Protein AF-A0A955QCZ6-F1 (afdb_monomer)

Secondary structure (DSSP, 8-state):
----HHHHHHHHHHHHHHHHHHHHHHHHHHHHS-S-S-GGGHHHHHHHHHHHHHHHHHHHHHHHHHHHHHTT--

Structure (mmCIF, N/CA/C/O backbone):
data_AF-A0A955QCZ6-F1
#
_entry.id   AF-A0A955QCZ6-F1
#
loop_
_atom_site.group_PDB
_atom_site.id
_atom_site.type_symbol
_atom_site.label_atom_id
_atom_site.label_alt_id
_atom_site.label_comp_id
_atom_site.label_asym_id
_atom_site.label_entity_id
_atom_site.label_seq_id
_atom_site.pdbx_PDB_ins_code
_atom_site.Cartn_x
_atom_site.Cartn_y
_atom_site.Cartn_z
_atom_site.occupancy
_atom_site.B_iso_or_equiv
_atom_site.auth_seq_id
_atom_site.auth_comp_id
_atom_site.auth_asym_id
_atom_site.auth_atom_id
_atom_site.pdbx_PDB_model_num
ATOM 1 N N . MET A 1 1 ? -24.045 11.303 7.013 1.00 42.69 1 MET A N 1
ATOM 2 C CA . MET A 1 1 ? -23.152 10.269 7.585 1.00 42.69 1 MET A CA 1
ATOM 3 C C . MET A 1 1 ? -21.722 10.787 7.546 1.00 42.69 1 MET A C 1
ATOM 5 O O . MET A 1 1 ? -21.046 10.647 6.538 1.00 42.69 1 MET A O 1
ATOM 9 N N . GLY A 1 2 ? -21.300 11.503 8.590 1.00 42.31 2 GLY A N 1
ATOM 10 C CA . GLY A 1 2 ? -19.947 12.052 8.667 1.00 42.31 2 GLY A CA 1
ATOM 11 C C . GLY A 1 2 ? -19.005 11.014 9.258 1.00 42.31 2 GLY A C 1
ATOM 12 O O . GLY A 1 2 ? -19.028 10.794 10.465 1.00 42.31 2 GLY A O 1
ATOM 13 N N . PHE A 1 3 ? -18.189 10.368 8.427 1.00 50.34 3 PHE A N 1
ATOM 14 C CA . PHE A 1 3 ? -17.049 9.600 8.921 1.00 50.34 3 PHE A CA 1
ATOM 15 C C . PHE A 1 3 ? -16.134 10.567 9.693 1.00 50.34 3 PHE A C 1
ATOM 17 O O . PHE A 1 3 ? -15.795 11.629 9.158 1.00 50.34 3 PHE A O 1
ATOM 24 N N . PRO A 1 4 ? -15.760 10.285 10.954 1.00 64.06 4 PRO A N 1
ATOM 25 C CA . PRO A 1 4 ? -14.935 11.207 11.721 1.00 64.06 4 PRO A CA 1
ATOM 26 C C . PRO A 1 4 ? -13.617 11.396 10.968 1.00 64.06 4 PRO A C 1
ATOM 28 O O . PRO A 1 4 ? -12.950 10.415 10.652 1.00 64.06 4 PRO A O 1
ATOM 31 N N . LYS A 1 5 ? -13.229 12.647 10.675 1.00 61.41 5 LYS A N 1
ATOM 32 C CA . LYS A 1 5 ? -12.008 13.003 9.912 1.00 61.41 5 LYS A CA 1
ATOM 33 C C . LYS A 1 5 ? -10.754 12.225 10.352 1.00 61.41 5 LYS A C 1
ATOM 35 O O . LYS A 1 5 ? -9.859 11.978 9.551 1.00 61.41 5 LYS A O 1
ATOM 40 N N . LYS A 1 6 ? -10.718 11.805 11.621 1.00 67.88 6 LYS A N 1
ATOM 41 C CA . LYS A 1 6 ? -9.673 10.969 12.227 1.00 67.88 6 LYS A CA 1
ATOM 42 C C . LYS A 1 6 ? -9.538 9.580 11.584 1.00 67.88 6 LYS A C 1
ATOM 44 O O . LYS A 1 6 ? -8.422 9.092 11.444 1.00 67.88 6 LYS A O 1
ATOM 49 N N . THR A 1 7 ? -10.646 8.956 11.193 1.00 72.00 7 THR A N 1
ATOM 50 C CA . THR A 1 7 ? -10.681 7.618 10.582 1.00 72.00 7 THR A CA 1
ATOM 51 C C . THR A 1 7 ? -10.117 7.648 9.163 1.00 72.00 7 THR A C 1
ATOM 53 O O . THR A 1 7 ? -9.193 6.897 8.868 1.00 72.00 7 THR A O 1
ATOM 56 N N . ILE A 1 8 ? -10.544 8.622 8.351 1.00 77.12 8 ILE A N 1
ATOM 57 C CA . ILE A 1 8 ? -10.027 8.835 6.988 1.00 77.12 8 ILE A CA 1
ATOM 58 C C . ILE A 1 8 ? -8.518 9.099 6.998 1.00 7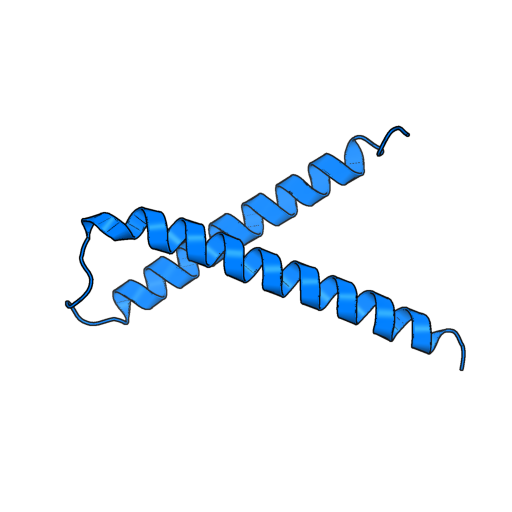7.12 8 ILE A C 1
ATOM 60 O O . ILE A 1 8 ? -7.783 8.488 6.227 1.00 77.12 8 ILE A O 1
ATOM 64 N N . LEU A 1 9 ? -8.038 9.966 7.898 1.00 81.81 9 LEU A N 1
ATOM 65 C CA . LEU A 1 9 ? -6.609 10.269 7.996 1.00 81.81 9 LEU A CA 1
ATOM 66 C C . LEU A 1 9 ? -5.793 9.034 8.398 1.00 81.81 9 LEU A C 1
ATOM 68 O O . LEU A 1 9 ? -4.725 8.783 7.849 1.00 81.81 9 LEU A O 1
ATOM 72 N N . ARG A 1 10 ? -6.306 8.234 9.337 1.00 78.31 10 ARG A N 1
ATOM 73 C CA . ARG A 1 10 ? -5.651 6.998 9.773 1.00 78.31 10 ARG A CA 1
ATOM 74 C C . ARG A 1 10 ? -5.584 5.962 8.654 1.00 78.31 10 ARG A C 1
ATOM 76 O O . ARG A 1 10 ? -4.551 5.321 8.500 1.00 78.31 10 ARG A O 1
ATOM 83 N N . GLU A 1 11 ? -6.649 5.800 7.877 1.00 75.44 11 GLU A N 1
ATOM 84 C CA . GLU A 1 11 ? -6.651 4.906 6.714 1.00 75.44 11 GLU A CA 1
ATOM 85 C C . GLU A 1 11 ? -5.691 5.375 5.626 1.00 75.44 11 GLU A C 1
ATOM 87 O O . GLU A 1 11 ? -4.986 4.546 5.057 1.00 75.44 11 GLU A O 1
ATOM 92 N N . TRP A 1 12 ? -5.577 6.686 5.412 1.00 80.00 12 TRP A N 1
ATOM 93 C CA . TRP A 1 12 ? -4.589 7.273 4.508 1.00 80.00 12 TRP A CA 1
ATOM 94 C C . TRP A 1 12 ? -3.147 7.033 4.957 1.00 80.00 12 TRP A C 1
ATOM 96 O O . TRP A 1 12 ? -2.301 6.703 4.132 1.00 80.00 12 TRP A O 1
ATOM 106 N N . ILE A 1 13 ? -2.858 7.142 6.257 1.00 82.25 13 ILE A N 1
ATOM 107 C CA . ILE A 1 13 ? -1.528 6.830 6.802 1.00 82.25 13 ILE A CA 1
ATOM 108 C C . ILE A 1 13 ? -1.209 5.347 6.602 1.00 82.25 13 ILE A C 1
ATOM 110 O O . ILE A 1 13 ? -0.119 5.007 6.152 1.00 82.25 13 ILE A O 1
ATOM 114 N N . VAL A 1 14 ? -2.162 4.456 6.892 1.00 81.31 14 VAL A N 1
ATOM 115 C CA . VAL A 1 14 ? -1.985 3.012 6.671 1.00 81.31 14 VAL A CA 1
ATOM 116 C C . VAL A 1 14 ? -1.786 2.712 5.187 1.00 81.31 14 VAL A C 1
ATOM 118 O O . VAL A 1 14 ? -0.925 1.907 4.848 1.00 81.31 14 VAL A O 1
ATOM 121 N N . PHE A 1 15 ? -2.525 3.386 4.306 1.00 79.50 15 PHE A N 1
ATOM 122 C CA . P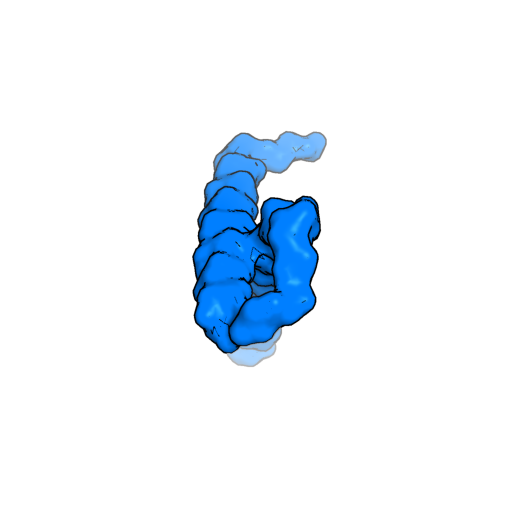HE A 1 15 ? -2.368 3.268 2.861 1.00 79.50 15 PHE A CA 1
ATOM 123 C C . PHE A 1 15 ? -0.980 3.720 2.401 1.00 79.50 15 PHE A C 1
ATOM 125 O O . PHE A 1 15 ? -0.304 2.963 1.715 1.00 79.50 15 PHE A O 1
ATOM 132 N N . ALA A 1 16 ? -0.514 4.891 2.843 1.00 82.38 16 ALA A N 1
ATOM 133 C CA . ALA A 1 16 ? 0.815 5.406 2.518 1.00 82.38 16 ALA A CA 1
ATOM 134 C C . ALA A 1 16 ? 1.941 4.491 3.032 1.00 82.38 16 ALA A C 1
ATOM 136 O O . ALA A 1 16 ? 2.897 4.226 2.305 1.00 82.38 16 ALA A O 1
ATOM 137 N N . LEU A 1 17 ? 1.809 3.953 4.251 1.00 81.50 17 LEU A N 1
ATOM 138 C CA . LEU A 1 17 ? 2.759 2.987 4.814 1.00 81.50 17 LEU A CA 1
ATOM 139 C C . LEU A 1 17 ? 2.781 1.677 4.016 1.00 81.50 17 LEU A C 1
ATOM 141 O O . LEU A 1 17 ? 3.854 1.138 3.762 1.00 81.50 17 LEU A O 1
ATOM 145 N N . CYS A 1 18 ? 1.619 1.175 3.590 1.00 79.44 18 CYS A N 1
ATOM 146 C CA . CYS A 1 18 ? 1.532 -0.035 2.770 1.00 79.44 18 CYS A CA 1
ATOM 147 C C . CYS A 1 18 ? 2.059 0.179 1.348 1.00 79.44 18 CYS A C 1
ATOM 149 O O . CYS A 1 18 ? 2.747 -0.691 0.823 1.00 79.44 18 CYS A O 1
ATOM 151 N N . LEU A 1 19 ? 1.798 1.347 0.751 1.00 78.00 19 LEU A N 1
ATOM 152 C CA . LEU A 1 19 ? 2.371 1.742 -0.536 1.00 78.00 19 LEU A CA 1
ATOM 153 C C . LEU A 1 19 ? 3.898 1.803 -0.467 1.00 78.00 19 LEU A C 1
ATOM 155 O O . LEU A 1 19 ? 4.567 1.238 -1.327 1.00 78.00 19 LEU A O 1
ATOM 159 N N . GLY A 1 20 ? 4.450 2.438 0.572 1.00 78.81 20 GLY A N 1
ATOM 160 C CA . GLY A 1 20 ? 5.897 2.514 0.783 1.00 78.81 20 GLY A CA 1
ATOM 161 C C . GLY A 1 20 ? 6.533 1.143 1.023 1.00 78.81 20 GLY A C 1
ATOM 162 O O . GLY A 1 20 ? 7.562 0.825 0.427 1.00 78.81 20 GLY A O 1
ATOM 163 N N . LEU A 1 21 ? 5.896 0.295 1.839 1.00 78.56 21 LEU A N 1
ATOM 164 C CA . LEU A 1 21 ? 6.368 -1.067 2.097 1.00 78.56 21 LEU A CA 1
ATOM 165 C C . LEU A 1 21 ? 6.304 -1.936 0.833 1.00 78.56 21 LEU A C 1
ATOM 167 O O . LEU A 1 21 ? 7.259 -2.643 0.528 1.00 78.56 21 LEU A O 1
ATOM 171 N N . GLY A 1 22 ? 5.212 -1.865 0.070 1.00 74.88 22 GLY A N 1
ATOM 172 C CA . GLY A 1 22 ? 5.073 -2.603 -1.183 1.00 74.88 22 GLY A CA 1
ATOM 173 C C . GLY A 1 22 ? 6.050 -2.137 -2.259 1.00 74.88 22 GLY A C 1
ATOM 174 O O . GLY A 1 22 ? 6.570 -2.977 -2.984 1.00 74.88 22 GLY A O 1
ATOM 175 N N . ALA A 1 23 ? 6.391 -0.845 -2.304 1.00 72.12 23 ALA A N 1
ATOM 176 C CA . ALA A 1 23 ? 7.464 -0.338 -3.157 1.00 72.12 23 ALA A CA 1
ATOM 177 C C . ALA A 1 23 ? 8.840 -0.899 -2.752 1.00 72.12 23 ALA A C 1
ATOM 179 O O . ALA A 1 23 ? 9.616 -1.284 -3.622 1.00 72.12 23 ALA A O 1
ATOM 180 N N . HIS A 1 24 ? 9.128 -1.022 -1.451 1.00 79.31 24 HIS A N 1
ATOM 181 C CA . HIS A 1 24 ? 10.344 -1.681 -0.954 1.00 79.31 24 HIS A CA 1
ATOM 182 C C . HIS A 1 24 ? 10.395 -3.172 -1.310 1.00 79.31 24 HIS A C 1
ATOM 184 O O . HIS A 1 24 ? 11.443 -3.669 -1.720 1.00 79.31 24 HIS A O 1
ATOM 190 N N . VAL A 1 25 ? 9.271 -3.881 -1.175 1.00 74.00 25 VAL A N 1
ATOM 191 C CA . VAL A 1 25 ? 9.169 -5.296 -1.557 1.00 74.00 25 VAL A CA 1
ATOM 192 C C . VAL A 1 25 ? 9.337 -5.453 -3.064 1.00 74.00 25 VAL A C 1
ATOM 194 O O . VAL A 1 25 ? 10.107 -6.306 -3.480 1.00 74.00 25 VAL A O 1
ATOM 197 N N . ALA A 1 26 ? 8.699 -4.606 -3.875 1.00 72.25 26 ALA A N 1
ATOM 198 C CA . ALA A 1 26 ? 8.855 -4.616 -5.326 1.00 72.25 26 ALA A CA 1
ATOM 199 C C . ALA A 1 26 ? 10.302 -4.326 -5.746 1.00 72.25 26 ALA A C 1
ATOM 201 O O . ALA A 1 26 ? 10.842 -5.043 -6.580 1.00 72.25 26 ALA A O 1
ATOM 202 N N . LEU A 1 27 ? 10.957 -3.336 -5.129 1.00 72.56 27 LEU A N 1
ATOM 203 C CA . LEU A 1 27 ? 12.356 -3.009 -5.409 1.00 72.56 27 LEU A CA 1
ATOM 204 C C . LEU A 1 27 ? 13.297 -4.151 -4.996 1.00 72.56 27 LEU A C 1
ATOM 206 O O . LEU A 1 27 ? 14.188 -4.510 -5.756 1.00 72.56 27 LEU A O 1
ATOM 210 N N . GLY A 1 28 ? 13.076 -4.763 -3.829 1.00 73.56 28 GLY A N 1
ATOM 211 C CA . GLY A 1 28 ? 13.837 -5.931 -3.378 1.00 73.56 28 GLY A CA 1
ATOM 212 C C . GLY A 1 28 ? 13.613 -7.162 -4.257 1.00 73.56 28 GLY A C 1
ATOM 213 O O . GLY A 1 28 ? 14.564 -7.874 -4.567 1.00 73.56 28 GLY A O 1
ATOM 214 N N . PHE A 1 29 ? 12.378 -7.386 -4.711 1.00 68.12 29 PHE A N 1
ATOM 215 C CA . PHE A 1 29 ? 12.036 -8.483 -5.615 1.00 68.12 29 PHE A CA 1
ATOM 216 C C . PHE A 1 29 ? 12.669 -8.295 -6.986 1.00 68.12 29 PHE A C 1
ATOM 218 O O . PHE A 1 29 ? 13.112 -9.258 -7.597 1.00 68.12 29 PHE A O 1
ATOM 225 N N . LEU A 1 30 ? 12.759 -7.056 -7.455 1.00 68.88 30 LEU A N 1
ATOM 226 C CA . LEU A 1 30 ? 13.369 -6.758 -8.737 1.00 68.88 30 LEU A CA 1
ATOM 227 C C . LEU A 1 30 ? 14.901 -6.748 -8.663 1.00 68.88 30 LEU A C 1
ATOM 229 O O . LEU A 1 30 ? 15.558 -7.104 -9.629 1.00 68.88 30 LEU A O 1
ATOM 233 N N . LEU A 1 31 ? 15.478 -6.459 -7.494 1.00 71.56 31 LEU A N 1
ATOM 234 C CA . LEU A 1 31 ? 1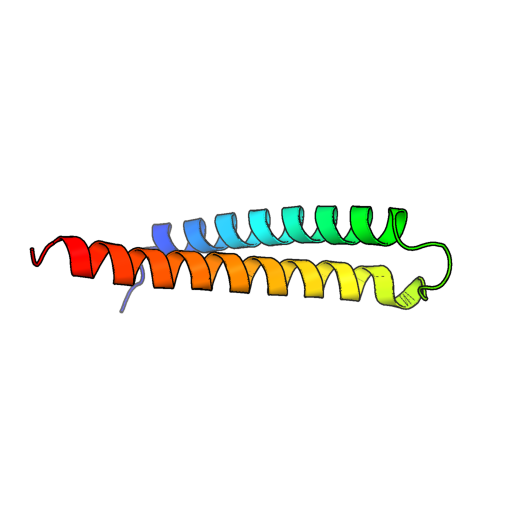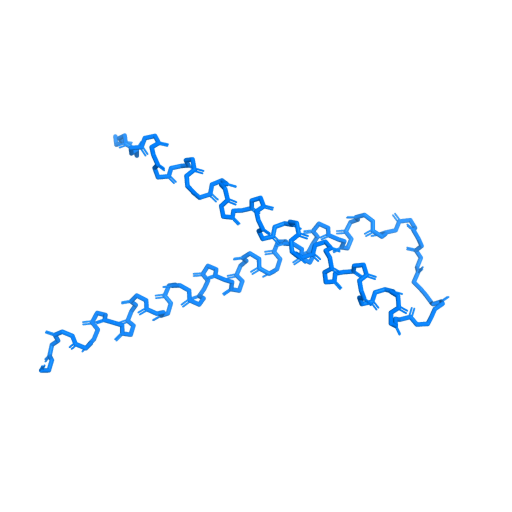6.899 -6.714 -7.241 1.00 71.56 31 LEU A CA 1
ATOM 235 C C . LEU A 1 31 ? 17.216 -8.218 -7.119 1.00 71.56 31 LEU A C 1
ATOM 237 O O . LEU A 1 31 ? 18.339 -8.629 -7.388 1.00 71.56 31 LEU A O 1
ATOM 241 N N . HIS A 1 32 ? 16.239 -9.033 -6.707 1.00 72.81 32 HIS A N 1
ATOM 242 C CA . HIS A 1 32 ? 16.342 -10.497 -6.657 1.00 72.81 32 HIS A CA 1
ATOM 243 C C . HIS A 1 32 ? 16.048 -11.157 -8.019 1.00 72.81 32 HIS A C 1
ATOM 245 O O . HIS A 1 32 ? 16.536 -12.248 -8.303 1.00 72.81 32 HIS A O 1
ATOM 251 N N . GLY A 1 33 ? 15.241 -10.503 -8.857 1.00 62.00 33 GLY A N 1
ATOM 252 C CA . GLY A 1 33 ? 14.854 -10.944 -10.190 1.00 62.00 33 GLY A CA 1
ATOM 253 C C . GLY A 1 33 ? 15.896 -10.547 -11.225 1.00 62.00 33 GLY A C 1
ATOM 254 O O . GLY A 1 33 ? 15.847 -9.452 -11.776 1.00 62.00 33 GLY A O 1
ATOM 255 N N . ASP A 1 34 ? 16.823 -11.462 -11.488 1.00 55.31 34 ASP A N 1
ATOM 256 C CA . ASP A 1 34 ? 17.869 -11.351 -12.501 1.00 55.31 34 ASP A CA 1
ATOM 257 C C . ASP A 1 34 ? 17.306 -10.884 -13.869 1.00 55.31 34 ASP A C 1
ATOM 259 O O . ASP A 1 34 ? 16.551 -11.585 -14.542 1.00 55.31 34 ASP A O 1
ATOM 263 N N . THR A 1 35 ? 17.639 -9.641 -14.228 1.00 57.00 35 THR A N 1
ATOM 264 C CA . THR A 1 35 ? 17.872 -9.095 -15.583 1.00 57.00 35 THR A CA 1
ATOM 265 C C . THR A 1 35 ? 16.785 -9.202 -16.676 1.00 57.00 35 THR A C 1
ATOM 267 O O . THR A 1 35 ? 17.007 -8.725 -17.787 1.00 57.00 35 THR A O 1
ATOM 270 N N . GLY A 1 36 ? 15.602 -9.762 -16.405 1.00 60.41 36 GLY A N 1
ATOM 271 C CA . GLY A 1 36 ? 14.580 -10.039 -17.433 1.00 60.41 36 GLY A CA 1
ATOM 272 C C . GLY A 1 36 ? 13.381 -9.083 -17.511 1.00 60.41 36 GLY A C 1
ATOM 273 O O . GLY A 1 36 ? 12.551 -9.236 -18.407 1.00 60.41 36 GLY A O 1
ATOM 274 N N . TRP A 1 37 ? 13.228 -8.133 -16.580 1.00 62.22 37 TRP A N 1
ATOM 275 C CA . TRP A 1 37 ? 12.005 -7.323 -16.484 1.00 62.22 37 TRP A CA 1
ATOM 276 C C . TRP A 1 37 ? 12.128 -5.980 -17.221 1.00 62.22 37 TRP A C 1
ATOM 278 O O . TRP A 1 37 ? 13.072 -5.232 -16.963 1.00 62.22 37 TRP A O 1
ATOM 288 N N . PRO A 1 38 ? 11.176 -5.632 -18.110 1.00 62.66 38 PRO A N 1
ATOM 289 C CA . PRO A 1 38 ? 11.210 -4.373 -18.844 1.00 62.66 38 PRO A CA 1
ATOM 290 C C . PRO A 1 38 ? 11.056 -3.183 -17.883 1.00 62.66 38 PRO A C 1
ATOM 292 O O . PRO A 1 38 ? 10.018 -2.995 -17.243 1.00 62.66 38 PRO A O 1
ATOM 295 N N . THR A 1 39 ? 12.108 -2.363 -17.797 1.00 66.12 39 THR A N 1
ATOM 296 C CA . THR A 1 39 ? 12.231 -1.199 -16.899 1.00 66.12 39 THR A CA 1
ATOM 297 C C . THR A 1 39 ? 11.126 -0.155 -17.086 1.00 66.12 39 THR A C 1
ATOM 299 O O . THR A 1 39 ? 10.816 0.599 -16.167 1.00 66.12 39 THR A O 1
ATOM 302 N N . GLU A 1 40 ? 10.470 -0.130 -18.244 1.00 69.31 40 GLU A N 1
ATOM 303 C CA . GLU A 1 40 ? 9.341 0.765 -18.528 1.00 69.31 40 GLU A CA 1
ATOM 304 C C . GLU A 1 40 ? 8.115 0.511 -17.619 1.00 69.31 40 GLU A C 1
ATOM 306 O O . GLU A 1 40 ? 7.356 1.435 -17.335 1.00 69.31 40 GLU A O 1
ATOM 311 N N . TRP A 1 41 ? 7.956 -0.706 -17.080 1.00 68.44 41 TRP A N 1
ATOM 312 C CA . TRP A 1 41 ? 6.828 -1.077 -16.212 1.00 68.44 41 TRP A CA 1
ATOM 313 C C . TRP A 1 41 ? 7.172 -1.065 -14.718 1.00 68.44 41 TRP A C 1
ATOM 315 O O . TRP A 1 41 ? 6.307 -1.307 -13.878 1.00 68.44 41 TRP A O 1
ATOM 325 N N . TYR A 1 42 ? 8.418 -0.755 -14.356 1.00 70.69 42 TYR A N 1
ATOM 326 C CA . TYR A 1 42 ? 8.943 -0.849 -12.988 1.00 70.69 42 TYR A CA 1
ATOM 327 C C . TYR A 1 42 ? 8.138 -0.012 -11.980 1.00 70.69 42 TYR A C 1
ATOM 329 O O . TYR A 1 42 ? 7.788 -0.482 -10.896 1.00 70.69 42 TYR A O 1
ATOM 337 N N . GLY A 1 43 ? 7.781 1.220 -12.362 1.00 69.12 43 GLY A N 1
ATOM 338 C CA . GLY A 1 43 ? 6.942 2.096 -11.540 1.00 69.12 43 GLY A CA 1
ATOM 339 C C . GLY A 1 43 ? 5.511 1.573 -11.393 1.00 69.12 43 GLY A C 1
ATOM 340 O O . GLY A 1 43 ? 4.943 1.625 -10.303 1.00 69.12 43 GLY A O 1
ATOM 341 N N . PHE A 1 44 ? 4.949 1.006 -12.465 1.00 74.62 44 PHE A N 1
ATOM 342 C CA . PHE A 1 44 ? 3.608 0.425 -12.448 1.00 74.62 44 PHE A CA 1
ATOM 343 C C . PHE A 1 44 ? 3.553 -0.811 -11.548 1.00 74.62 44 PHE A C 1
ATOM 345 O O . PHE A 1 44 ? 2.667 -0.910 -10.703 1.00 74.62 44 PHE A O 1
ATOM 352 N N . TYR A 1 45 ? 4.543 -1.703 -11.646 1.00 73.12 45 TYR A N 1
ATOM 353 C CA . TYR A 1 45 ? 4.654 -2.871 -10.775 1.00 73.12 45 TYR A CA 1
ATOM 354 C C . TYR A 1 45 ? 4.838 -2.489 -9.309 1.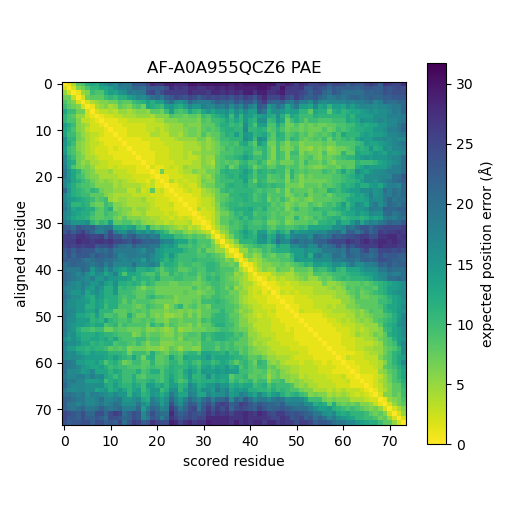00 73.12 45 TYR A C 1
ATOM 356 O O . TYR A 1 45 ? 4.194 -3.098 -8.462 1.00 73.12 45 TYR A O 1
ATOM 364 N N . GLY A 1 46 ? 5.629 -1.456 -8.995 1.00 74.75 46 GLY A N 1
ATOM 365 C CA . GLY A 1 46 ? 5.776 -0.959 -7.623 1.00 74.75 46 GLY A CA 1
ATOM 366 C C . GLY A 1 46 ? 4.458 -0.472 -7.015 1.00 74.75 46 GLY A C 1
ATOM 367 O O . GLY A 1 46 ? 4.122 -0.833 -5.885 1.00 74.75 46 GLY A O 1
ATOM 368 N N . VAL A 1 47 ? 3.668 0.288 -7.781 1.00 76.94 47 VAL A N 1
ATOM 369 C CA . VAL A 1 47 ? 2.332 0.736 -7.354 1.00 76.94 47 VAL A CA 1
ATOM 370 C C . VAL A 1 47 ? 1.387 -0.453 -7.188 1.00 76.94 47 VAL A C 1
ATOM 372 O O . VAL A 1 47 ? 0.694 -0.549 -6.176 1.00 76.94 47 VAL A O 1
ATOM 375 N N . LEU A 1 48 ? 1.381 -1.383 -8.143 1.00 80.38 48 LEU A N 1
ATOM 376 C CA . LEU A 1 48 ? 0.504 -2.553 -8.130 1.00 80.38 48 LEU A CA 1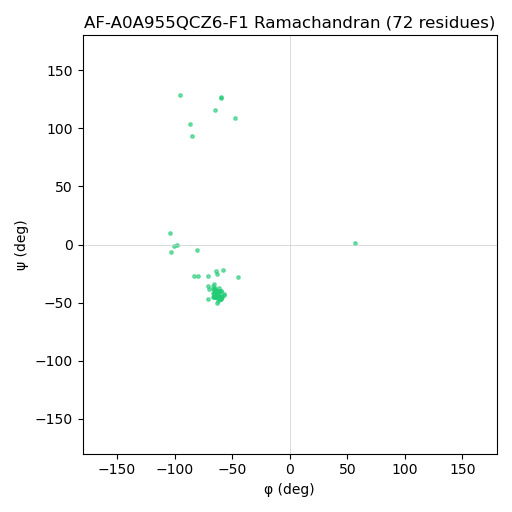
ATOM 377 C C . LEU A 1 48 ? 0.823 -3.477 -6.945 1.00 80.38 48 LEU A C 1
ATOM 379 O O . LEU A 1 48 ? -0.092 -3.923 -6.255 1.00 80.38 48 LEU A O 1
ATOM 383 N N . PHE A 1 49 ? 2.107 -3.675 -6.631 1.00 77.81 49 PHE A N 1
ATOM 384 C CA . PHE A 1 49 ? 2.546 -4.406 -5.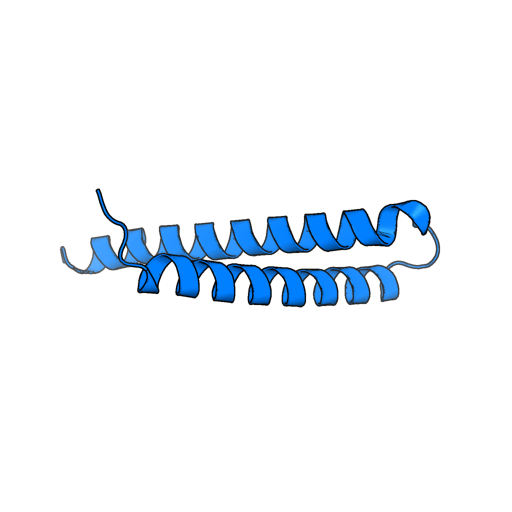441 1.00 77.81 49 PHE A CA 1
ATOM 385 C C . PHE A 1 49 ? 2.125 -3.699 -4.151 1.00 77.81 49 PHE A C 1
ATOM 387 O O . PHE A 1 49 ? 1.604 -4.341 -3.243 1.00 77.81 49 PHE A O 1
ATOM 394 N N . GLY A 1 50 ? 2.277 -2.373 -4.076 1.00 76.50 50 GLY A N 1
ATOM 395 C CA . GLY A 1 50 ? 1.778 -1.571 -2.955 1.00 76.50 50 GLY A CA 1
ATOM 396 C C . GLY A 1 50 ? 0.276 -1.724 -2.725 1.00 76.50 50 GLY A C 1
ATOM 397 O O . GLY A 1 50 ? -0.159 -1.909 -1.587 1.00 76.50 50 GLY A O 1
ATOM 398 N N . VAL A 1 51 ? -0.513 -1.727 -3.801 1.00 80.69 51 VAL A N 1
ATOM 399 C CA . VAL A 1 51 ? -1.961 -1.964 -3.737 1.00 80.69 51 VAL A CA 1
ATOM 400 C C . VAL A 1 51 ? -2.271 -3.390 -3.278 1.00 80.69 51 VAL A C 1
ATOM 402 O O . VAL A 1 51 ? -3.105 -3.572 -2.395 1.00 80.69 51 VAL A O 1
ATOM 405 N N . VAL A 1 52 ? -1.589 -4.405 -3.812 1.00 82.12 52 VAL A N 1
ATOM 406 C CA . VAL A 1 52 ? -1.786 -5.808 -3.404 1.00 82.12 52 VAL A CA 1
ATOM 407 C C . VAL A 1 52 ? -1.464 -6.006 -1.923 1.00 82.12 52 VAL A C 1
ATOM 409 O O . VAL A 1 52 ? -2.264 -6.594 -1.195 1.00 82.12 52 VAL A O 1
ATOM 412 N N . VAL A 1 53 ? -0.339 -5.474 -1.444 1.00 78.62 53 VAL A N 1
ATOM 413 C CA . VAL A 1 53 ? 0.048 -5.558 -0.028 1.00 78.62 53 VAL A CA 1
ATOM 414 C C . VAL A 1 53 ? -0.976 -4.839 0.855 1.00 78.62 53 VAL A C 1
ATOM 416 O O . VAL A 1 53 ? -1.374 -5.373 1.891 1.00 78.62 53 VAL A O 1
ATOM 419 N N . TYR A 1 54 ? -1.487 -3.684 0.416 1.00 78.12 54 TYR A N 1
ATOM 420 C CA . TYR A 1 54 ? -2.569 -2.983 1.108 1.00 78.12 54 TYR A CA 1
ATOM 421 C C . TYR A 1 54 ? -3.844 -3.822 1.224 1.00 78.12 54 TYR A C 1
ATOM 423 O O . TYR A 1 54 ? -4.420 -3.904 2.312 1.00 78.12 54 TYR A O 1
ATOM 431 N N . ILE A 1 55 ? -4.259 -4.484 0.139 1.00 81.56 55 ILE A N 1
ATOM 432 C CA . ILE A 1 55 ? -5.416 -5.388 0.132 1.00 81.56 55 ILE A CA 1
ATOM 433 C C . ILE A 1 55 ? -5.193 -6.542 1.116 1.00 81.56 55 ILE A C 1
ATOM 435 O O . ILE A 1 55 ? -6.069 -6.814 1.932 1.00 81.56 55 ILE A O 1
ATOM 439 N N . ILE A 1 56 ? -4.019 -7.183 1.107 1.00 81.75 56 ILE A N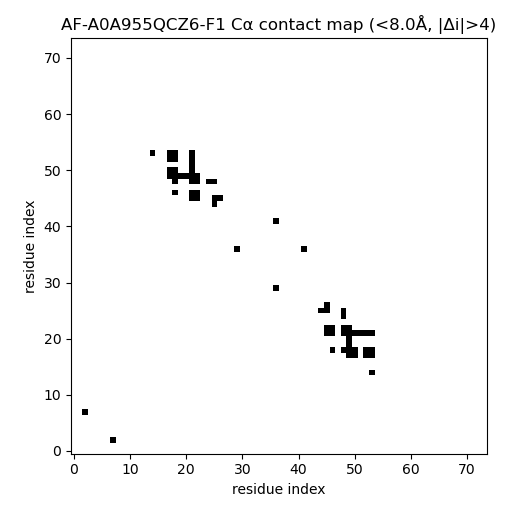 1
ATOM 440 C CA . ILE A 1 56 ? -3.703 -8.300 2.015 1.00 81.75 56 ILE A CA 1
ATOM 441 C C . ILE A 1 56 ? -3.781 -7.856 3.481 1.00 81.75 56 ILE A C 1
ATOM 443 O O . ILE A 1 56 ? -4.380 -8.546 4.306 1.00 81.75 56 ILE A O 1
ATOM 447 N N . VAL A 1 57 ? -3.227 -6.688 3.817 1.00 78.75 57 VAL A N 1
ATOM 448 C CA . VAL A 1 57 ? -3.275 -6.142 5.183 1.00 78.75 57 VAL A CA 1
ATOM 449 C C . VAL A 1 57 ? -4.703 -5.779 5.590 1.00 78.75 57 VAL A C 1
ATOM 451 O O . VAL A 1 57 ? -5.112 -6.066 6.719 1.00 78.75 57 VAL A O 1
ATOM 454 N N . GLN A 1 58 ? -5.481 -5.173 4.689 1.00 80.88 58 GLN A N 1
ATOM 455 C CA . GLN A 1 58 ? -6.900 -4.893 4.917 1.00 80.88 58 GLN A CA 1
ATOM 456 C C . GLN A 1 58 ? -7.700 -6.177 5.170 1.00 80.88 58 GLN A C 1
ATOM 458 O O . GLN A 1 58 ? -8.448 -6.248 6.147 1.00 80.88 58 GLN A O 1
ATOM 463 N N . VAL A 1 59 ? -7.505 -7.203 4.341 1.00 83.19 59 VAL A N 1
ATOM 464 C CA . VAL A 1 59 ? -8.167 -8.506 4.473 1.00 83.19 59 VAL A CA 1
ATOM 465 C C . VAL A 1 59 ? -7.751 -9.190 5.773 1.00 83.19 59 VAL A C 1
ATOM 467 O O . VAL A 1 59 ? -8.616 -9.628 6.523 1.00 83.19 59 VAL A O 1
ATOM 470 N N . GLY A 1 60 ? -6.462 -9.201 6.116 1.00 82.38 60 GLY A N 1
ATOM 471 C CA . GLY A 1 60 ? -5.975 -9.752 7.383 1.00 82.38 60 GLY A CA 1
ATOM 472 C C . GLY A 1 60 ? -6.572 -9.049 8.604 1.00 82.38 60 GLY A C 1
ATOM 473 O O . GLY A 1 60 ? -6.974 -9.701 9.565 1.00 82.38 60 GLY A O 1
ATOM 474 N N . ARG A 1 61 ? -6.716 -7.719 8.556 1.00 77.56 61 ARG A N 1
ATOM 475 C CA . ARG A 1 61 ? -7.410 -6.941 9.596 1.00 77.56 61 ARG A CA 1
ATOM 476 C C . ARG A 1 61 ? -8.895 -7.266 9.680 1.00 77.56 61 ARG A C 1
ATOM 478 O O . ARG A 1 61 ? -9.411 -7.349 10.792 1.00 77.56 61 ARG A O 1
ATOM 485 N N . SER A 1 62 ? -9.558 -7.442 8.540 1.00 79.25 62 SER A N 1
ATOM 486 C CA . SER A 1 62 ? -10.966 -7.834 8.470 1.00 79.25 62 SER A CA 1
ATOM 487 C C . SER A 1 62 ? -11.173 -9.220 9.085 1.00 79.25 62 SER A C 1
ATOM 489 O O . SER A 1 62 ? -11.966 -9.367 10.014 1.00 79.25 62 SER A O 1
ATOM 491 N N . ILE A 1 63 ? -10.361 -10.199 8.675 1.00 83.44 63 ILE A N 1
ATOM 492 C CA . ILE A 1 63 ? -10.370 -11.561 9.218 1.00 83.44 63 ILE A CA 1
ATOM 493 C C . ILE A 1 63 ? -10.080 -11.539 10.719 1.00 83.44 63 ILE A C 1
ATOM 495 O O . ILE A 1 63 ? -10.804 -12.170 11.479 1.00 83.44 63 ILE A O 1
ATOM 499 N N . TRP A 1 64 ? -9.081 -10.776 11.173 1.00 78.00 64 TRP A N 1
ATOM 500 C CA . TRP A 1 64 ? -8.765 -10.642 12.598 1.00 78.00 64 TRP A CA 1
ATOM 501 C C . TRP A 1 64 ? -9.934 -10.078 13.408 1.00 78.00 64 TRP A C 1
ATOM 503 O O . TRP A 1 64 ? -10.186 -10.530 14.522 1.00 78.00 64 TRP A O 1
ATOM 513 N N . TRP A 1 65 ? -10.654 -9.090 12.873 1.00 78.12 65 TRP A N 1
ATOM 514 C CA . TRP A 1 65 ? -11.830 -8.524 13.533 1.00 78.12 65 TRP A CA 1
ATOM 515 C C . TRP A 1 65 ? -12.967 -9.541 13.639 1.00 78.12 65 TRP A C 1
ATOM 517 O O . TRP A 1 65 ? -13.555 -9.670 14.709 1.00 78.12 65 TRP A O 1
ATOM 527 N N . VAL A 1 66 ? -13.215 -10.310 12.575 1.00 80.50 66 VAL A N 1
ATOM 528 C CA . VAL A 1 66 ? -14.198 -11.406 12.565 1.00 80.50 66 VAL A CA 1
ATOM 529 C C . VAL A 1 66 ? -13.810 -12.501 13.566 1.00 80.50 66 VAL A C 1
ATOM 531 O O . VAL A 1 66 ? -14.631 -12.924 14.375 1.00 80.50 66 VAL A O 1
ATOM 534 N N . TRP A 1 67 ? -12.540 -12.912 13.586 1.00 77.81 67 TRP A N 1
ATOM 535 C CA . TRP A 1 67 ? -12.032 -13.923 14.520 1.00 77.81 67 TRP A CA 1
ATOM 536 C C . TRP A 1 67 ? -12.055 -13.460 15.978 1.00 77.81 67 TRP A C 1
ATOM 538 O O . TRP A 1 67 ? -12.355 -14.244 16.876 1.00 77.81 67 TRP A O 1
ATOM 548 N N . LYS A 1 68 ? -11.739 -12.186 16.231 1.00 72.75 68 LYS A N 1
ATOM 549 C CA . LYS A 1 68 ? -11.805 -11.599 17.572 1.00 72.75 68 LYS A CA 1
ATOM 550 C C . LYS A 1 68 ? -13.249 -11.419 18.042 1.00 72.75 68 LYS A C 1
ATOM 552 O O . LYS A 1 68 ? -13.495 -11.614 19.225 1.00 72.75 68 LYS A O 1
ATOM 557 N N . GLY A 1 69 ? -14.175 -11.077 17.143 1.00 64.88 69 GLY A N 1
ATOM 558 C CA . GLY A 1 69 ? -15.609 -11.019 17.439 1.00 64.88 69 GLY A CA 1
ATOM 559 C C . GLY A 1 69 ? -16.144 -12.368 17.917 1.00 64.88 69 GLY A C 1
ATOM 560 O O . GLY A 1 69 ? -16.766 -12.427 18.969 1.00 64.88 69 GLY A O 1
ATOM 561 N N . ASN A 1 70 ? -15.769 -13.457 17.238 1.00 59.81 70 ASN 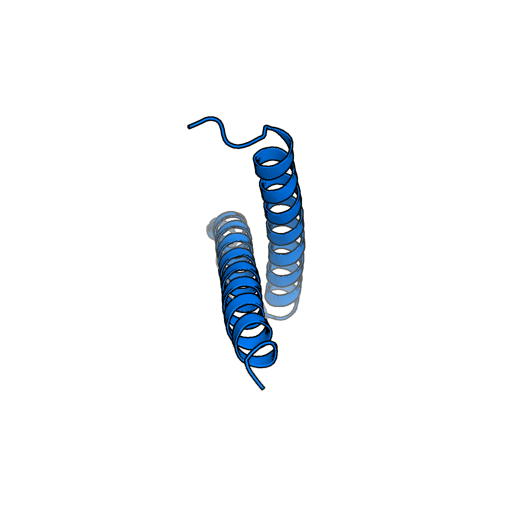A N 1
ATOM 562 C CA . ASN A 1 70 ? -16.151 -14.815 17.645 1.00 59.81 70 ASN A CA 1
ATOM 563 C C . ASN A 1 70 ? -15.585 -15.252 19.008 1.00 59.81 70 ASN A C 1
ATOM 565 O O . ASN A 1 70 ? -16.153 -16.130 19.638 1.00 59.81 70 ASN A O 1
ATOM 569 N N . LYS A 1 71 ? -14.485 -14.656 19.488 1.00 53.72 71 LYS A N 1
ATOM 570 C CA . LYS A 1 71 ? -13.903 -14.976 20.805 1.00 53.72 71 LYS A CA 1
ATOM 571 C C . LYS A 1 71 ? -14.592 -14.292 21.992 1.00 53.72 71 LYS A C 1
ATOM 573 O O . LYS A 1 71 ? -14.181 -14.522 23.123 1.00 53.72 71 LYS A O 1
ATOM 578 N N . SER A 1 72 ? -15.566 -13.410 21.761 1.00 51.25 72 SER A N 1
ATOM 579 C CA . SER A 1 72 ? -16.349 -12.781 22.837 1.00 51.25 72 SER A CA 1
ATOM 580 C C . SER A 1 72 ? -17.700 -13.460 23.086 1.00 51.25 72 SER A C 1
ATOM 582 O O . SER A 1 72 ? -18.415 -13.032 23.987 1.00 51.25 72 SER A O 1
ATOM 584 N N . GLU A 1 73 ? -18.029 -14.503 22.322 1.00 53.03 73 GLU A N 1
ATOM 585 C CA . GLU A 1 73 ? -19.238 -15.325 22.487 1.00 53.03 73 GLU A CA 1
ATOM 586 C C . GLU A 1 73 ? -18.961 -16.698 23.133 1.00 53.03 73 GLU A C 1
ATOM 588 O O . GLU A 1 73 ? -19.866 -17.528 23.191 1.00 53.03 73 GLU A O 1
ATOM 593 N N . GLU A 1 74 ? -17.748 -16.925 23.655 1.00 41.56 74 GLU A N 1
ATOM 594 C CA . GLU A 1 74 ? -17.393 -18.109 24.460 1.00 41.56 74 GLU A CA 1
ATOM 595 C C . GLU A 1 74 ? -17.111 -17.741 25.922 1.00 41.56 74 GLU A C 1
ATOM 597 O O . GLU A 1 74 ? -16.267 -16.841 26.157 1.00 41.56 74 GLU A O 1
#

pLDDT: mean 71.79, std 10.37, range [41.56, 83.44]

Foldseek 3Di:
DDDPPVVVVVLVVLLVVLLVVQLVVLVVVVVVDPDDDDPVCSVVNSNVSSVVSSVVVVVVVVVVVVVVVVVVVD

Sequence (74 aa):
MGFPKKTILREWIVFALCLGLGAHVALGFLLHGDTGWPTEWYGFYGVLFGVVVYIIVQVGRSIWWVWKGNKSEE

Solvent-accessible surface area (backbone atoms only — not comparable to full-atom values): 4156 Å² total; per-residue (Å²): 136,81,77,56,69,67,57,60,53,51,52,49,51,52,47,53,52,26,35,54,50,16,32,51,50,39,52,51,49,53,75,69,48,78,92,75,72,68,71,89,48,49,69,57,51,20,52,52,38,6,51,52,47,37,50,52,53,51,50,53,52,51,52,49,51,55,55,54,56,61,61,73,79,112

Mean predicted aligned error: 11.16 Å

Radius of gyration: 16.82 Å; Cα contacts (8 Å, |Δi|>4): 33; chains: 1; bounding box: 41×31×43 Å